Protein AF-A0A939G2N2-F1 (afdb_monomer_lite)

InterPro domains:
  IPR006342 Methyltransferase FkbM [PF05050] (8-66)

Radius of gyration: 15.76 Å; chains: 1; bounding box: 37×44×31 Å

Secondary structure (DSSP, 8-state):
-----GGGT--S--SEEEE-STT-HHHHHHT-----SEEEEE-EETTEE-TTHHHHHHHHHHTTEEEEEE-SSEEEEEETTT----HHHHHHHHHHHHHHHHHHHHHHHHHTT-

Foldseek 3Di:
DDDDQLLVVAPQDEQEEEDDDPQCSLSNLVNHPHDHQKYKYQQQAQQDGRPCNVSVVVSCVVSQWDFQADDRGITMIGRPVPDDRDPVSVVRRVVVVVVVVVSNVVVVVVVVVD

Structure (mmCIF, N/CA/C/O backbone):
data_AF-A0A939G2N2-F1
#
_entry.id   AF-A0A939G2N2-F1
#
loop_
_atom_site.group_PDB
_atom_site.id
_atom_site.type_symbol
_atom_site.label_atom_id
_atom_site.label_alt_id
_atom_site.label_comp_id
_atom_site.label_asym_id
_atom_site.label_entity_id
_atom_site.label_seq_id
_atom_site.pdbx_PDB_ins_code
_atom_site.Cartn_x
_atom_site.Cartn_y
_atom_site.Cartn_z
_atom_site.occupancy
_atom_site.B_iso_or_equiv
_atom_site.auth_seq_id
_atom_site.auth_comp_id
_atom_site.auth_asym_id
_atom_site.auth_atom_id
_atom_site.pdbx_PDB_model_num
ATOM 1 N N . MET A 1 1 ? 24.219 -7.788 -10.567 1.00 70.94 1 MET A N 1
ATOM 2 C CA . MET A 1 1 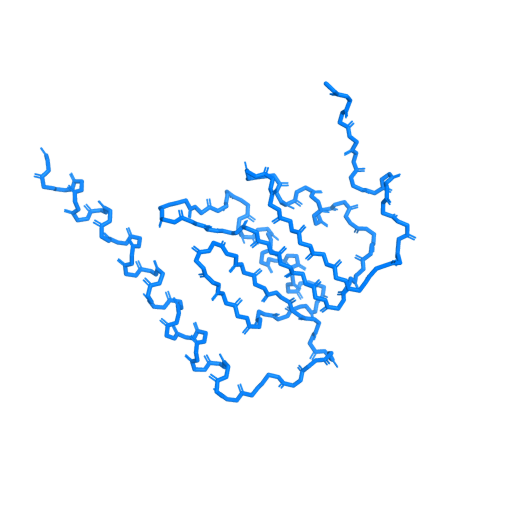? 23.149 -8.810 -10.535 1.00 70.94 1 MET A CA 1
ATOM 3 C C . MET A 1 1 ? 22.121 -8.466 -11.601 1.00 70.94 1 MET A C 1
ATOM 5 O O . MET A 1 1 ? 21.940 -7.276 -11.837 1.00 70.94 1 MET A O 1
ATOM 9 N N . PRO A 1 2 ? 21.497 -9.446 -12.273 1.00 87.19 2 PRO A N 1
ATOM 10 C CA . PRO A 1 2 ? 20.411 -9.163 -13.206 1.00 87.19 2 PRO A CA 1
ATOM 11 C C . PRO A 1 2 ? 19.179 -8.651 -12.446 1.00 87.19 2 PRO A C 1
ATOM 13 O O . PRO A 1 2 ? 18.797 -9.227 -11.429 1.00 87.19 2 PRO A O 1
ATOM 16 N N . CYS A 1 3 ? 18.563 -7.580 -12.944 1.00 88.50 3 CYS A N 1
ATOM 17 C CA . CYS A 1 3 ? 17.283 -7.078 -12.449 1.00 88.50 3 CYS A CA 1
ATOM 18 C C . CYS A 1 3 ? 16.152 -7.677 -13.287 1.00 88.50 3 CYS A C 1
ATOM 20 O O . CYS A 1 3 ? 16.282 -7.779 -14.507 1.00 88.50 3 CYS A O 1
ATOM 22 N N . LYS A 1 4 ? 15.042 -8.035 -12.642 1.00 93.00 4 LYS A N 1
ATOM 23 C CA . LYS A 1 4 ? 13.834 -8.528 -13.309 1.00 93.00 4 LYS A CA 1
ATOM 24 C C . LYS A 1 4 ? 12.650 -7.642 -12.974 1.00 93.00 4 LYS A C 1
ATOM 26 O O . LYS A 1 4 ? 12.583 -7.070 -11.884 1.00 93.00 4 LYS A O 1
ATOM 31 N N . ARG A 1 5 ? 11.704 -7.534 -13.901 1.00 95.19 5 ARG A N 1
ATOM 32 C CA . ARG A 1 5 ? 10.405 -6.931 -13.619 1.00 95.19 5 ARG A CA 1
ATOM 33 C C . ARG A 1 5 ? 9.645 -7.835 -12.653 1.00 95.19 5 ARG A C 1
ATOM 35 O O . ARG A 1 5 ? 9.677 -9.052 -12.795 1.00 95.19 5 ARG A O 1
ATOM 42 N N . PHE A 1 6 ? 8.913 -7.247 -11.709 1.00 96.38 6 PHE A N 1
ATOM 43 C CA . PHE A 1 6 ? 8.159 -8.027 -10.724 1.00 96.38 6 PHE A CA 1
ATOM 44 C C . PHE A 1 6 ? 7.157 -9.002 -11.375 1.00 96.38 6 PHE A C 1
ATOM 46 O O . PHE A 1 6 ? 7.056 -10.142 -10.945 1.00 96.38 6 PHE A O 1
ATOM 53 N N . SER A 1 7 ? 6.530 -8.624 -12.496 1.00 96.75 7 SER A N 1
ATOM 54 C CA . SER A 1 7 ? 5.652 -9.513 -13.278 1.00 96.75 7 SER A CA 1
ATOM 55 C C . SER A 1 7 ? 6.320 -10.791 -13.807 1.00 96.75 7 SER A C 1
ATOM 57 O O . SER A 1 7 ? 5.620 -11.684 -14.258 1.00 96.75 7 SER A O 1
ATOM 59 N N . GLU A 1 8 ? 7.653 -10.867 -13.855 1.00 96.75 8 GLU A N 1
ATOM 60 C CA . GLU A 1 8 ? 8.369 -12.078 -14.291 1.00 96.75 8 GLU A CA 1
ATOM 61 C C . GLU A 1 8 ? 8.452 -13.142 -13.189 1.00 96.75 8 GLU A C 1
ATOM 63 O O . GLU A 1 8 ? 8.795 -14.288 -13.472 1.00 96.75 8 GLU A O 1
ATOM 68 N N . ILE A 1 9 ? 8.194 -12.756 -11.937 1.00 94.19 9 ILE A N 1
ATOM 69 C CA . ILE A 1 9 ? 8.240 -13.638 -10.763 1.00 94.19 9 ILE A CA 1
ATOM 70 C C . ILE A 1 9 ? 6.897 -13.714 -10.028 1.00 94.19 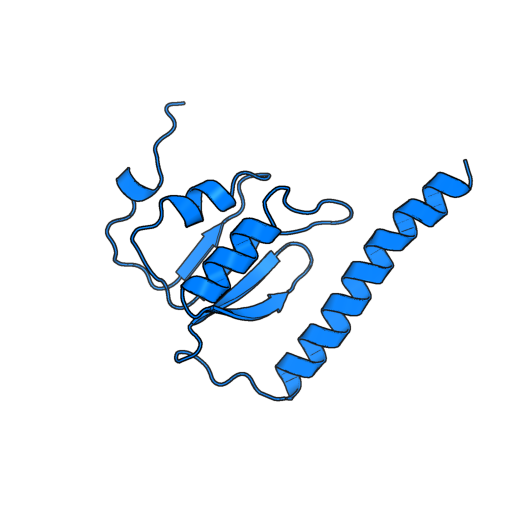9 ILE A C 1
ATOM 72 O O . ILE A 1 9 ? 6.681 -14.633 -9.247 1.00 94.19 9 ILE A O 1
ATOM 76 N N . ASP A 1 10 ? 6.004 -12.758 -10.270 1.00 96.38 10 ASP A N 1
ATOM 77 C CA . ASP A 1 10 ? 4.658 -12.719 -9.715 1.00 96.38 10 ASP A CA 1
ATOM 78 C C . ASP A 1 10 ? 3.738 -13.695 -10.461 1.00 96.38 10 ASP A C 1
ATOM 80 O O . ASP A 1 10 ? 3.315 -13.434 -11.588 1.00 96.38 10 ASP A O 1
ATOM 84 N N . THR A 1 11 ? 3.426 -14.819 -9.817 1.00 94.50 11 THR A N 1
ATOM 85 C CA . THR A 1 11 ? 2.553 -15.868 -10.360 1.00 94.50 11 THR A CA 1
ATOM 86 C C . THR A 1 11 ? 1.060 -15.586 -10.184 1.00 94.50 11 THR A C 1
ATOM 88 O O . THR A 1 11 ? 0.249 -16.360 -10.681 1.00 94.50 11 THR A O 1
ATOM 91 N N . GLY A 1 12 ? 0.671 -14.496 -9.512 1.00 92.44 12 GLY A N 1
ATOM 92 C CA . GLY A 1 12 ? -0.737 -14.184 -9.236 1.00 92.44 12 GLY A CA 1
ATOM 93 C C . GLY A 1 12 ? -1.273 -14.714 -7.896 1.00 92.44 12 GLY A C 1
ATOM 94 O O . GLY A 1 12 ? -2.426 -14.441 -7.565 1.00 92.44 12 GLY A O 1
ATOM 95 N N . GLU A 1 13 ? -0.469 -15.458 -7.129 1.00 90.12 13 GLU A N 1
ATOM 96 C CA . GLU A 1 13 ? -0.938 -16.286 -6.008 1.00 90.12 13 GLU A CA 1
ATOM 97 C C . GLU A 1 13 ? -0.209 -15.969 -4.692 1.00 90.12 13 GLU A C 1
ATOM 99 O O . GLU A 1 13 ? 0.589 -16.759 -4.189 1.00 90.12 13 GLU A O 1
ATOM 104 N N . PHE A 1 14 ? -0.469 -14.798 -4.110 1.00 95.69 14 PHE A N 1
ATOM 105 C CA . PHE A 1 14 ? -0.066 -14.508 -2.730 1.00 95.69 14 PHE A CA 1
ATOM 106 C C . PHE A 1 14 ? -1.030 -13.544 -2.031 1.00 95.69 14 PHE A C 1
ATOM 108 O O . PHE A 1 14 ? -1.627 -12.664 -2.651 1.00 95.69 14 PHE A O 1
ATOM 115 N N . ASP A 1 15 ? -1.139 -13.688 -0.709 1.00 95.38 15 ASP A N 1
ATOM 116 C CA . ASP A 1 15 ? -2.077 -12.925 0.126 1.00 95.38 15 ASP A CA 1
ATOM 117 C C . ASP A 1 15 ? -1.450 -11.716 0.828 1.00 95.38 15 ASP A C 1
ATOM 119 O O . ASP A 1 15 ? -2.168 -10.816 1.276 1.00 95.38 15 ASP A O 1
ATOM 123 N N . LEU A 1 16 ? -0.119 -11.680 0.913 1.00 96.94 16 LEU A N 1
ATOM 124 C CA . LEU A 1 16 ? 0.648 -10.650 1.603 1.00 96.94 16 LEU A CA 1
ATOM 125 C C . LEU A 1 16 ? 1.857 -10.237 0.764 1.00 96.94 16 LEU A C 1
ATOM 127 O O . LEU A 1 16 ? 2.600 -11.086 0.277 1.00 96.94 16 LEU A O 1
ATOM 131 N N . LEU A 1 17 ? 2.083 -8.930 0.664 1.00 97.81 17 LEU A N 1
ATOM 132 C CA . LEU A 1 17 ? 3.289 -8.355 0.076 1.00 97.81 17 LEU A CA 1
ATOM 133 C C . LEU A 1 17 ? 3.898 -7.319 1.016 1.00 97.81 17 LEU A C 1
ATOM 135 O O . LEU A 1 17 ? 3.187 -6.461 1.530 1.00 97.81 17 LEU A O 1
ATOM 139 N N . SER A 1 18 ? 5.214 -7.363 1.199 1.00 98.00 18 SER A N 1
ATOM 140 C CA . SER A 1 18 ? 5.980 -6.316 1.877 1.00 98.00 18 SER A CA 1
ATOM 141 C C . SER A 1 18 ? 7.063 -5.813 0.933 1.00 98.00 18 SER A C 1
ATOM 143 O O . SER A 1 18 ? 7.807 -6.622 0.381 1.00 98.00 18 SER A O 1
ATOM 145 N N . ILE A 1 19 ? 7.128 -4.498 0.723 1.00 97.75 19 ILE A N 1
ATOM 146 C CA . ILE A 1 19 ? 8.030 -3.867 -0.244 1.00 97.75 19 ILE A CA 1
ATOM 147 C C . ILE A 1 19 ? 8.885 -2.818 0.466 1.00 97.75 19 ILE A C 1
ATOM 149 O O . ILE A 1 19 ? 8.356 -1.811 0.936 1.00 97.75 19 ILE A O 1
ATOM 153 N N . ASP A 1 20 ? 10.192 -3.057 0.487 1.00 95.94 20 ASP A N 1
ATOM 154 C CA . ASP A 1 20 ? 11.225 -2.152 0.995 1.00 95.94 20 ASP A CA 1
ATOM 155 C C . ASP A 1 20 ? 12.460 -2.314 0.097 1.00 95.94 20 ASP A C 1
ATOM 157 O O . ASP A 1 20 ? 13.162 -3.327 0.157 1.00 95.94 20 ASP A O 1
ATOM 161 N N . ILE A 1 21 ? 12.618 -1.395 -0.859 1.00 93.56 21 ILE A N 1
ATOM 162 C CA . ILE A 1 21 ? 13.665 -1.430 -1.890 1.00 93.56 21 ILE A CA 1
ATOM 163 C C . ILE A 1 21 ? 14.211 -0.025 -2.182 1.00 93.56 21 ILE A C 1
ATOM 165 O O . ILE A 1 21 ? 14.549 0.296 -3.327 1.00 93.56 21 ILE A O 1
ATOM 169 N N . GLU A 1 22 ? 14.307 0.802 -1.140 1.00 91.00 22 GLU A N 1
ATOM 170 C CA . GLU A 1 22 ? 15.006 2.091 -1.139 1.00 91.00 22 GLU A CA 1
ATOM 171 C C . GLU A 1 22 ? 14.516 3.053 -2.244 1.00 91.00 22 GLU A C 1
ATOM 173 O O . GLU A 1 22 ? 15.296 3.646 -2.998 1.00 91.00 22 GLU A O 1
ATOM 178 N N . GLY A 1 23 ? 13.192 3.207 -2.373 1.00 90.69 23 GLY A N 1
ATOM 179 C CA . GLY A 1 23 ? 12.559 4.210 -3.246 1.00 90.69 23 GLY A CA 1
ATOM 180 C C . GLY A 1 23 ? 12.094 3.713 -4.609 1.00 90.69 23 GLY A C 1
ATOM 181 O O . GLY A 1 23 ? 11.609 4.507 -5.422 1.00 90.69 23 GLY A O 1
ATOM 182 N N . SER A 1 24 ? 12.202 2.409 -4.863 1.00 95.44 24 SER A N 1
ATOM 183 C CA . SER A 1 24 ? 11.728 1.769 -6.097 1.00 95.44 24 SER A CA 1
ATOM 184 C C . SER A 1 24 ? 10.410 0.998 -5.938 1.00 95.44 24 SER A C 1
ATOM 186 O O . SER A 1 24 ? 9.965 0.345 -6.882 1.00 95.44 24 SER A O 1
ATOM 188 N N . GLU A 1 25 ? 9.749 1.092 -4.783 1.00 97.88 25 GLU A N 1
ATOM 189 C CA . GLU A 1 25 ? 8.550 0.328 -4.399 1.00 97.88 25 GLU A CA 1
ATOM 190 C C . GLU A 1 25 ? 7.423 0.473 -5.427 1.00 97.88 25 GLU A C 1
ATOM 192 O O . GLU A 1 25 ? 6.699 -0.477 -5.732 1.00 97.88 25 GLU A O 1
ATOM 197 N N . TRP A 1 26 ? 7.301 1.663 -6.020 1.00 98.19 26 TRP A N 1
ATOM 198 C CA . TRP A 1 26 ? 6.328 1.935 -7.070 1.00 98.19 26 TRP A CA 1
ATOM 199 C C . TRP A 1 26 ? 6.445 0.981 -8.260 1.00 98.19 26 TRP A C 1
ATOM 201 O O . TRP A 1 26 ? 5.429 0.563 -8.811 1.00 98.19 26 TRP A O 1
ATOM 211 N N . TYR A 1 27 ? 7.658 0.591 -8.653 1.00 97.88 27 TYR A N 1
ATOM 212 C CA . TYR A 1 27 ? 7.851 -0.297 -9.797 1.00 97.88 27 TYR A CA 1
ATOM 213 C C . TYR A 1 27 ? 7.380 -1.722 -9.518 1.00 97.88 27 TYR A C 1
ATOM 215 O O . TYR A 1 27 ? 6.930 -2.393 -10.445 1.00 97.88 27 TYR A O 1
ATOM 223 N N . VAL A 1 28 ? 7.406 -2.162 -8.258 1.00 97.88 28 VAL A N 1
ATOM 224 C CA . VAL A 1 28 ? 6.790 -3.432 -7.860 1.00 97.88 28 VAL A CA 1
ATOM 225 C C . VAL A 1 28 ? 5.284 -3.346 -8.085 1.00 97.88 28 VAL A C 1
ATOM 227 O O . VAL A 1 28 ? 4.750 -4.125 -8.867 1.00 97.88 28 VAL A O 1
ATOM 230 N N . LEU A 1 29 ? 4.614 -2.330 -7.528 1.00 98.19 29 LEU A N 1
ATOM 231 C CA . LEU A 1 29 ? 3.162 -2.142 -7.684 1.00 98.19 29 LEU A CA 1
ATOM 232 C C . LEU A 1 29 ? 2.736 -1.948 -9.147 1.00 98.19 29 LEU A C 1
ATOM 234 O O . LEU A 1 29 ? 1.7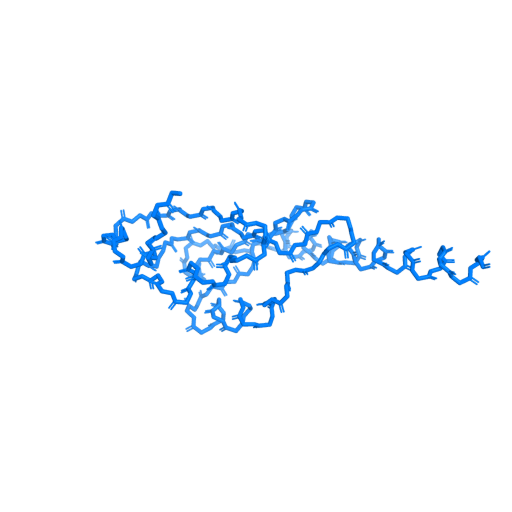53 -2.533 -9.603 1.00 98.19 29 LEU A O 1
ATOM 238 N N . LYS A 1 30 ? 3.486 -1.142 -9.906 1.00 98.12 30 LYS A N 1
ATOM 239 C CA . LYS A 1 30 ? 3.217 -0.836 -11.317 1.00 98.12 30 LYS A CA 1
ATOM 240 C C . LYS A 1 30 ? 3.171 -2.095 -12.183 1.00 98.12 30 LYS A C 1
ATOM 242 O O . LYS A 1 30 ? 2.380 -2.144 -13.123 1.00 98.12 30 LYS A O 1
ATOM 247 N N . TYR A 1 31 ? 4.020 -3.076 -11.885 1.00 97.75 31 TYR A N 1
ATOM 248 C CA . TYR A 1 31 ? 4.132 -4.318 -12.648 1.00 97.75 31 TYR A CA 1
ATOM 249 C C . TYR A 1 31 ? 3.577 -5.539 -11.907 1.00 97.75 31 TYR A C 1
ATOM 251 O O . TYR A 1 31 ? 3.793 -6.659 -12.356 1.00 97.75 31 TYR A O 1
ATOM 259 N N . MET A 1 32 ? 2.866 -5.346 -10.797 1.00 97.31 32 MET A N 1
ATOM 260 C CA . MET A 1 32 ? 2.261 -6.441 -10.048 1.00 97.31 32 MET A CA 1
ATOM 261 C C . MET A 1 32 ? 1.010 -6.964 -10.762 1.00 97.31 32 MET A C 1
ATOM 263 O O . MET A 1 32 ? 0.093 -6.204 -11.100 1.00 97.31 32 MET A O 1
ATOM 267 N N . VAL A 1 33 ? 0.968 -8.277 -10.958 1.00 96.00 33 VAL A N 1
ATOM 268 C CA . VAL A 1 33 ? -0.183 -9.027 -11.468 1.00 96.00 33 VAL A CA 1
ATOM 269 C C . VAL A 1 33 ? -1.122 -9.351 -10.311 1.00 96.00 33 VAL A C 1
ATOM 271 O O . VAL A 1 33 ? -2.315 -9.056 -10.391 1.00 96.00 33 VAL A O 1
ATOM 274 N N . SER A 1 34 ? -0.574 -9.860 -9.207 1.00 96.69 34 SER A N 1
ATOM 275 C CA . SER A 1 34 ? -1.312 -10.205 -7.993 1.00 96.69 34 SER A CA 1
ATOM 276 C C . SER A 1 34 ? -2.063 -9.024 -7.384 1.00 96.69 34 SER A C 1
ATOM 278 O O . SER A 1 34 ? -1.709 -7.852 -7.541 1.00 96.69 34 SER A O 1
ATOM 280 N N . ARG A 1 35 ? -3.115 -9.338 -6.631 1.00 96.38 35 ARG A N 1
ATOM 281 C CA . ARG A 1 35 ? -3.832 -8.395 -5.764 1.00 96.38 35 ARG A CA 1
ATOM 282 C C . ARG A 1 35 ? -3.945 -9.026 -4.376 1.00 96.38 35 ARG A C 1
ATOM 284 O O . ARG A 1 35 ? -5.022 -9.527 -4.054 1.00 96.38 35 ARG A O 1
ATOM 291 N N . PRO A 1 36 ? -2.860 -9.042 -3.580 1.00 97.38 36 PRO A N 1
ATOM 292 C CA . PRO A 1 36 ? -2.869 -9.621 -2.233 1.00 97.38 36 PRO A CA 1
ATOM 293 C C . PRO A 1 36 ? -3.872 -8.914 -1.324 1.00 97.38 36 PRO A C 1
ATOM 295 O O . PRO A 1 36 ? -4.262 -7.776 -1.583 1.00 97.38 36 PRO A O 1
ATOM 298 N N . ASN A 1 37 ? -4.277 -9.548 -0.233 1.00 97.50 37 ASN A N 1
ATOM 299 C CA . ASN A 1 37 ? -5.199 -8.935 0.721 1.00 97.50 37 ASN A CA 1
ATOM 300 C C . ASN A 1 37 ? -4.531 -7.822 1.534 1.00 97.50 37 ASN A C 1
ATOM 302 O O . ASN A 1 37 ? -5.195 -6.842 1.872 1.00 97.50 37 ASN A O 1
ATOM 306 N N . VAL A 1 38 ? -3.222 -7.934 1.785 1.00 98.12 38 VAL A N 1
ATOM 307 C CA . VAL A 1 38 ? -2.437 -6.963 2.556 1.00 98.12 38 VAL A CA 1
ATOM 308 C C . VAL A 1 38 ? -1.164 -6.569 1.801 1.00 98.12 38 VAL A C 1
ATOM 310 O O . VAL A 1 38 ? -0.467 -7.421 1.250 1.00 98.12 38 VAL A O 1
ATOM 313 N N . ILE A 1 39 ? -0.846 -5.272 1.790 1.00 98.56 39 ILE A N 1
ATOM 314 C CA . ILE A 1 39 ? 0.386 -4.731 1.204 1.00 98.56 39 ILE A CA 1
ATOM 315 C C . ILE A 1 39 ? 1.045 -3.761 2.189 1.00 98.56 39 ILE A C 1
ATOM 317 O O . ILE A 1 39 ? 0.470 -2.719 2.498 1.00 98.56 39 ILE A O 1
ATOM 321 N N . SER A 1 40 ? 2.265 -4.058 2.635 1.00 98.56 40 SER A N 1
ATOM 322 C CA . SER A 1 40 ? 3.146 -3.094 3.304 1.00 98.56 40 SER A CA 1
ATOM 323 C C . SER A 1 40 ? 4.071 -2.438 2.285 1.00 98.56 40 SER A C 1
ATOM 325 O O . SER A 1 40 ? 4.683 -3.127 1.468 1.00 98.56 40 SER A O 1
ATOM 327 N N . VAL A 1 41 ? 4.168 -1.110 2.320 1.00 98.50 41 VAL A N 1
ATOM 328 C CA . VAL A 1 41 ? 5.057 -0.341 1.441 1.00 98.50 41 VAL A CA 1
ATOM 329 C C . VAL A 1 41 ? 5.871 0.642 2.268 1.00 98.50 41 VAL A C 1
ATOM 331 O O . VAL A 1 41 ? 5.282 1.504 2.941 1.00 98.50 41 VAL A O 1
ATOM 334 N N . GLU A 1 42 ? 7.198 0.588 2.145 1.00 97.81 42 GLU A N 1
ATOM 335 C CA . GLU A 1 42 ? 8.070 1.632 2.676 1.00 97.81 42 GLU A CA 1
ATOM 336 C C . GLU A 1 42 ? 7.771 2.950 1.937 1.00 97.81 42 GLU A C 1
ATOM 338 O O . GLU A 1 42 ? 8.021 3.152 0.746 1.00 97.81 42 GLU A O 1
ATOM 343 N N . THR A 1 43 ? 7.111 3.868 2.637 1.00 97.19 43 THR A N 1
ATOM 344 C CA . THR A 1 43 ? 6.581 5.110 2.041 1.00 97.19 43 THR A CA 1
ATOM 345 C C . THR A 1 43 ? 7.220 6.351 2.633 1.00 97.19 43 THR A C 1
ATOM 347 O O . THR A 1 43 ? 7.061 7.461 2.110 1.00 97.19 43 THR A O 1
ATOM 350 N N . HIS A 1 44 ? 7.876 6.195 3.773 1.00 95.06 44 HIS A N 1
ATOM 351 C CA . HIS A 1 44 ? 8.470 7.270 4.531 1.00 95.06 44 HIS A CA 1
ATOM 352 C C . HIS A 1 44 ? 9.554 6.724 5.456 1.00 95.06 44 HIS A C 1
ATOM 354 O O . HIS A 1 44 ? 9.728 5.532 5.601 1.00 95.06 44 HIS A O 1
ATOM 360 N N . GLY A 1 45 ? 10.285 7.612 6.118 1.00 89.81 45 GLY A N 1
ATOM 361 C CA . GLY A 1 45 ? 11.239 7.200 7.143 1.00 89.81 45 GLY A CA 1
ATOM 362 C C . GLY A 1 45 ? 12.055 8.388 7.607 1.00 89.81 45 GLY A C 1
ATOM 363 O O . GLY A 1 45 ? 12.692 9.054 6.807 1.00 89.81 45 GLY A O 1
ATOM 364 N N . LYS A 1 46 ? 12.038 8.723 8.902 1.00 86.00 46 LYS A N 1
ATOM 365 C CA . LYS A 1 46 ? 12.635 9.979 9.418 1.00 86.00 46 LYS A CA 1
ATOM 366 C C . LYS A 1 46 ? 12.181 11.216 8.605 1.00 86.00 46 LYS A C 1
ATOM 368 O O . LYS A 1 46 ? 11.132 11.775 8.908 1.00 86.00 46 LYS A O 1
ATOM 373 N N . PHE A 1 47 ? 12.980 11.642 7.623 1.00 85.69 47 PHE A N 1
ATOM 374 C CA . PHE A 1 47 ? 12.736 12.773 6.717 1.00 85.69 47 PHE A CA 1
ATOM 375 C C . PHE A 1 47 ? 12.483 12.360 5.262 1.00 85.69 47 PHE A C 1
ATOM 377 O O . PHE A 1 47 ? 12.134 13.208 4.445 1.00 85.69 47 PHE A O 1
ATOM 384 N N . TYR A 1 48 ? 12.694 11.087 4.948 1.00 89.00 48 TYR A N 1
ATOM 385 C CA . TYR A 1 48 ? 12.424 10.485 3.658 1.00 89.00 48 TYR A CA 1
ATOM 386 C C . TYR A 1 48 ? 10.916 10.349 3.436 1.00 89.00 48 TYR A C 1
ATOM 388 O O . TYR A 1 48 ? 10.128 10.099 4.362 1.00 89.00 48 TYR A O 1
ATOM 396 N N . VAL A 1 49 ? 10.536 10.549 2.181 1.00 93.50 49 VAL A N 1
ATOM 397 C CA . VAL A 1 49 ? 9.224 10.265 1.618 1.00 93.50 49 VAL A CA 1
ATOM 398 C C . VAL A 1 49 ? 9.495 9.612 0.283 1.00 93.50 49 VAL A C 1
ATOM 400 O O . VAL A 1 49 ? 10.305 10.134 -0.483 1.00 93.50 49 VAL A O 1
ATOM 403 N N . ASN A 1 50 ? 8.803 8.516 0.012 1.00 96.50 50 ASN A N 1
ATOM 404 C CA . ASN A 1 50 ? 8.913 7.852 -1.269 1.00 96.50 50 ASN A CA 1
ATOM 405 C C . ASN A 1 50 ? 8.640 8.846 -2.413 1.00 96.50 50 ASN A C 1
ATOM 407 O O . ASN A 1 50 ? 7.612 9.536 -2.369 1.00 96.50 50 ASN A O 1
ATOM 411 N N . PRO A 1 51 ? 9.532 8.960 -3.414 1.00 96.38 51 PRO A N 1
ATOM 412 C CA . PRO A 1 51 ? 9.368 9.919 -4.506 1.00 96.38 51 PRO A CA 1
ATOM 413 C C . PRO A 1 51 ? 8.092 9.671 -5.319 1.00 96.38 51 PRO A C 1
ATOM 415 O O . PRO A 1 51 ? 7.532 10.618 -5.864 1.00 96.38 51 PRO A O 1
ATOM 418 N N . PHE A 1 52 ? 7.590 8.434 -5.326 1.00 97.81 52 PHE A N 1
ATOM 419 C CA . PHE A 1 52 ? 6.383 8.015 -6.036 1.00 97.81 52 PHE A CA 1
ATOM 420 C C . PHE A 1 52 ? 5.165 7.870 -5.111 1.00 97.81 52 PHE A C 1
ATOM 422 O O . PHE A 1 52 ? 4.244 7.093 -5.371 1.00 97.81 52 PHE A O 1
ATOM 429 N N . ILE A 1 53 ? 5.146 8.575 -3.973 1.00 97.12 53 ILE A N 1
ATOM 430 C CA . ILE A 1 53 ? 4.077 8.431 -2.974 1.00 97.12 53 ILE A CA 1
ATOM 431 C C . ILE A 1 53 ? 2.679 8.718 -3.542 1.00 97.12 53 ILE A C 1
ATOM 433 O O . ILE A 1 53 ? 1.694 8.149 -3.066 1.00 97.12 53 ILE A O 1
ATOM 437 N N . ASN A 1 54 ? 2.567 9.591 -4.543 1.00 98.06 54 ASN A N 1
ATOM 438 C CA . ASN A 1 54 ? 1.284 9.931 -5.153 1.00 98.06 54 ASN A CA 1
ATOM 439 C C . ASN A 1 54 ? 0.794 8.803 -6.064 1.00 98.06 54 ASN A C 1
ATOM 441 O O . ASN A 1 54 ? -0.377 8.437 -6.007 1.00 98.06 54 ASN A O 1
ATOM 445 N N . GLU A 1 55 ? 1.695 8.207 -6.833 1.00 98.62 55 GLU A N 1
ATOM 446 C CA . GLU A 1 55 ? 1.452 7.061 -7.698 1.00 98.62 55 GLU A CA 1
ATOM 447 C C . GLU A 1 55 ? 1.079 5.829 -6.877 1.00 98.62 55 GLU A C 1
ATOM 449 O O . GLU A 1 55 ? 0.082 5.174 -7.177 1.00 98.62 55 GLU A O 1
ATOM 454 N N . ILE A 1 56 ? 1.807 5.574 -5.784 1.00 98.56 56 ILE A N 1
ATOM 455 C CA . ILE A 1 56 ? 1.497 4.505 -4.830 1.00 98.56 56 ILE A CA 1
ATOM 456 C C . ILE A 1 56 ? 0.074 4.687 -4.289 1.00 98.56 56 ILE A C 1
ATOM 458 O O . ILE A 1 56 ? -0.739 3.769 -4.371 1.00 98.56 56 ILE A O 1
ATOM 462 N N . LYS A 1 57 ? -0.272 5.882 -3.791 1.00 98.25 57 LYS A N 1
ATOM 463 C CA . LYS A 1 57 ? -1.622 6.168 -3.274 1.00 98.25 57 LYS A CA 1
ATOM 464 C C . LYS A 1 57 ? -2.703 6.009 -4.341 1.00 98.25 57 LYS A C 1
ATOM 466 O O . LYS A 1 57 ? -3.746 5.419 -4.066 1.00 98.25 57 LYS A O 1
ATOM 471 N N . ALA A 1 58 ? -2.464 6.530 -5.544 1.00 98.56 58 ALA A N 1
ATOM 472 C CA . ALA A 1 58 ? -3.405 6.437 -6.653 1.00 98.56 58 ALA A CA 1
ATOM 473 C C . ALA A 1 58 ? -3.633 4.980 -7.073 1.00 98.56 58 ALA A C 1
ATOM 475 O O . ALA A 1 58 ? -4.768 4.579 -7.323 1.00 98.56 58 ALA A O 1
ATOM 476 N N . TRP A 1 59 ? -2.575 4.170 -7.102 1.00 98.50 59 TRP A N 1
ATOM 477 C CA . TRP A 1 59 ? -2.662 2.748 -7.411 1.00 98.50 59 TRP A CA 1
ATOM 478 C C . TRP A 1 59 ? -3.420 1.979 -6.332 1.00 98.50 59 TRP A C 1
ATOM 480 O O . TRP A 1 59 ? -4.297 1.189 -6.672 1.00 98.50 59 TRP A O 1
ATOM 490 N N . MET A 1 60 ? -3.155 2.247 -5.051 1.00 98.38 60 MET A N 1
ATOM 491 C CA . MET A 1 60 ? -3.888 1.624 -3.943 1.00 98.38 60 MET A CA 1
ATOM 492 C C . MET A 1 60 ? -5.386 1.920 -4.049 1.00 98.38 60 MET A C 1
ATOM 494 O O . MET A 1 60 ? -6.199 0.998 -4.067 1.00 98.38 60 MET A O 1
ATOM 498 N N . LEU A 1 61 ? -5.747 3.193 -4.241 1.00 97.94 61 LEU A N 1
ATOM 499 C CA . LEU A 1 61 ? -7.138 3.610 -4.410 1.00 97.94 61 LEU A CA 1
ATOM 500 C C . LEU A 1 61 ? -7.794 2.944 -5.630 1.00 97.94 61 LEU A C 1
ATOM 502 O O . LEU A 1 61 ? -8.895 2.408 -5.522 1.00 97.94 61 LEU A O 1
ATOM 506 N N . LYS A 1 62 ? -7.109 2.940 -6.782 1.00 98.19 62 LYS A N 1
ATOM 507 C CA . LYS A 1 62 ? -7.604 2.326 -8.025 1.00 98.19 62 LYS A CA 1
ATOM 508 C C . LYS A 1 62 ? -7.875 0.827 -7.871 1.00 98.19 62 LYS A C 1
ATOM 510 O O . LYS A 1 62 ? -8.766 0.308 -8.533 1.00 98.19 62 LYS A O 1
ATOM 515 N N . ASN A 1 63 ? -7.116 0.139 -7.020 1.00 97.56 63 ASN A N 1
ATOM 516 C CA . ASN A 1 63 ? -7.243 -1.299 -6.788 1.00 97.56 63 ASN A CA 1
ATOM 517 C C . ASN A 1 63 ? -8.024 -1.635 -5.500 1.00 97.56 63 ASN A C 1
ATOM 519 O O . ASN A 1 63 ? -7.881 -2.734 -4.976 1.00 97.56 63 ASN A O 1
ATOM 523 N N . ASN A 1 64 ? -8.858 -0.710 -5.007 1.00 97.25 64 ASN A N 1
ATOM 524 C CA . ASN A 1 64 ? -9.745 -0.899 -3.850 1.00 97.25 64 ASN A CA 1
ATOM 525 C C . ASN A 1 64 ? -9.021 -1.236 -2.530 1.00 97.25 64 ASN A C 1
ATOM 527 O O . ASN A 1 64 ? -9.554 -1.937 -1.665 1.00 97.25 64 ASN A O 1
ATOM 531 N N . TYR A 1 65 ? -7.810 -0.707 -2.357 1.00 97.81 65 TYR A N 1
ATOM 532 C CA . TYR A 1 65 ? -7.100 -0.755 -1.087 1.00 97.81 65 TYR A CA 1
ATOM 533 C C . TYR A 1 65 ? -7.384 0.489 -0.256 1.00 97.81 65 TYR A C 1
ATOM 535 O O . TYR A 1 65 ? -7.425 1.618 -0.754 1.00 97.81 65 TYR A O 1
ATOM 543 N N . ILE A 1 66 ? -7.506 0.276 1.046 1.00 96.50 66 ILE A N 1
ATOM 544 C CA . ILE A 1 66 ? -7.560 1.326 2.054 1.00 96.50 66 ILE A CA 1
ATOM 545 C C . ILE A 1 66 ? -6.342 1.202 2.955 1.00 96.50 66 ILE A C 1
ATOM 547 O O . ILE A 1 66 ? -5.790 0.120 3.143 1.00 96.50 66 ILE A O 1
ATOM 551 N N . ILE A 1 67 ? -5.893 2.325 3.500 1.00 97.06 67 ILE A N 1
ATOM 552 C CA . ILE A 1 67 ? -4.799 2.297 4.460 1.00 97.06 67 ILE A CA 1
ATOM 553 C C . ILE A 1 67 ? -5.323 1.798 5.809 1.00 97.06 67 ILE A C 1
ATOM 555 O O . ILE A 1 67 ? -6.285 2.347 6.346 1.00 97.06 67 ILE A O 1
ATOM 559 N N . TRP A 1 68 ? -4.693 0.753 6.336 1.00 96.69 68 TRP A N 1
ATOM 560 C CA . TRP A 1 68 ? -5.045 0.173 7.625 1.00 96.69 68 TRP A CA 1
ATOM 561 C C . TRP A 1 68 ? -4.311 0.891 8.754 1.00 96.69 68 TRP A C 1
ATOM 563 O O . TRP A 1 68 ? -4.933 1.448 9.656 1.00 96.69 68 TRP A O 1
ATOM 573 N N . TYR A 1 69 ? -2.985 0.970 8.657 1.00 96.44 69 TYR A N 1
ATOM 574 C CA . TYR A 1 69 ? -2.159 1.714 9.599 1.00 96.44 69 TYR A CA 1
ATOM 575 C C . TYR A 1 69 ? -0.864 2.205 8.947 1.00 96.44 69 TYR A C 1
ATOM 577 O O . TYR A 1 69 ? -0.542 1.895 7.799 1.00 96.44 69 TYR A O 1
ATOM 585 N N . LYS A 1 70 ? -0.116 3.010 9.702 1.00 96.81 70 LYS A N 1
ATOM 586 C CA . LYS A 1 70 ? 1.261 3.388 9.378 1.00 96.81 70 LYS A CA 1
ATOM 587 C C . LYS A 1 70 ? 2.154 3.142 10.572 1.00 96.81 70 LYS A C 1
ATOM 589 O O . LYS A 1 70 ? 1.741 3.404 11.704 1.00 96.81 70 LYS A O 1
ATOM 594 N N . ASP A 1 71 ? 3.390 2.742 10.330 1.00 93.25 71 ASP A N 1
ATOM 595 C CA . ASP A 1 71 ? 4.387 2.614 11.384 1.00 93.25 71 ASP A CA 1
ATOM 596 C C . ASP A 1 71 ? 5.460 3.719 11.291 1.00 93.25 71 ASP A C 1
ATOM 598 O O . ASP A 1 71 ? 5.130 4.899 11.153 1.00 93.25 71 ASP A O 1
ATOM 602 N N . ARG A 1 72 ? 6.735 3.426 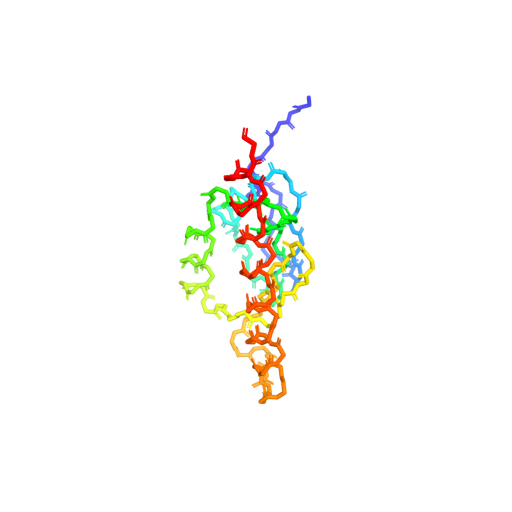11.556 1.00 91.06 72 ARG A N 1
ATOM 603 C CA . ARG A 1 72 ? 7.810 4.424 11.481 1.00 91.06 72 ARG A CA 1
ATOM 604 C C . ARG A 1 72 ? 8.274 4.697 10.047 1.00 91.06 72 ARG A C 1
ATOM 606 O O . ARG A 1 72 ? 8.857 5.775 9.858 1.00 91.06 72 ARG A O 1
ATOM 613 N N . SER A 1 73 ? 8.034 3.778 9.118 1.00 94.56 73 SER A N 1
ATOM 614 C CA . SER A 1 73 ? 8.480 3.851 7.722 1.00 94.56 73 SER A CA 1
ATOM 615 C C . SER A 1 73 ? 7.410 3.422 6.712 1.00 94.56 73 SER A C 1
ATOM 617 O O . SER A 1 73 ? 7.332 3.936 5.589 1.00 94.56 73 SER A O 1
ATOM 619 N N . ASP A 1 74 ? 6.494 2.565 7.138 1.00 97.38 74 ASP A N 1
ATOM 620 C CA . ASP A 1 74 ? 5.631 1.832 6.236 1.00 97.38 74 ASP A CA 1
ATOM 621 C C . ASP A 1 74 ? 4.208 2.366 6.282 1.00 97.38 74 ASP A C 1
ATOM 623 O O . ASP A 1 74 ? 3.680 2.787 7.320 1.00 97.38 74 ASP A O 1
ATOM 627 N N . SER A 1 75 ? 3.568 2.343 5.119 1.00 98.31 75 SER A N 1
ATOM 628 C CA . SER A 1 75 ? 2.117 2.427 5.021 1.00 98.31 75 SER A CA 1
ATOM 629 C C . SER A 1 75 ? 1.597 1.040 4.693 1.00 98.31 75 SER A C 1
ATOM 631 O O . SER A 1 75 ? 1.965 0.476 3.663 1.00 98.31 75 SER A O 1
ATOM 633 N N . VAL A 1 76 ? 0.733 0.521 5.560 1.00 98.31 76 VAL A N 1
ATOM 634 C CA . VAL A 1 76 ? 0.129 -0.798 5.399 1.00 98.31 76 VAL A CA 1
ATOM 635 C C . VAL A 1 76 ? -1.287 -0.632 4.882 1.00 98.31 76 VAL A C 1
ATOM 637 O O . VAL A 1 76 ? -2.108 0.076 5.469 1.00 98.31 76 VAL A O 1
ATOM 640 N N . TYR A 1 77 ? -1.553 -1.276 3.757 1.00 98.25 77 TYR A N 1
ATOM 641 C CA . TYR A 1 77 ? -2.807 -1.241 3.032 1.00 98.25 77 TYR A CA 1
ATOM 642 C C . TYR A 1 77 ? -3.481 -2.604 3.079 1.00 98.25 77 TYR A C 1
ATOM 644 O O . TYR A 1 77 ? -2.821 -3.641 3.085 1.00 98.25 77 TYR A O 1
ATOM 652 N N . VAL A 1 78 ? -4.805 -2.586 3.066 1.00 98.00 78 VAL A N 1
ATOM 653 C CA . VAL A 1 78 ? -5.649 -3.776 3.062 1.00 98.00 78 VAL A CA 1
ATOM 654 C C . VAL A 1 78 ? -6.741 -3.619 2.012 1.00 98.00 78 VAL A C 1
ATOM 656 O O . VAL A 1 78 ? -7.198 -2.499 1.762 1.00 98.00 78 VAL A O 1
ATOM 659 N N . LYS A 1 79 ? -7.157 -4.715 1.370 1.00 96.50 79 LYS A N 1
ATOM 660 C CA . LYS A 1 79 ? -8.354 -4.689 0.521 1.00 96.50 79 LYS A CA 1
ATOM 661 C C . LYS A 1 79 ? -9.560 -4.266 1.346 1.00 96.50 79 LYS A C 1
ATOM 663 O O . LYS A 1 79 ? -9.764 -4.760 2.453 1.00 96.50 79 LYS A O 1
ATOM 668 N N . LYS A 1 80 ? -10.379 -3.378 0.788 1.00 93.31 80 LYS A N 1
ATOM 669 C CA . LYS A 1 80 ? -11.528 -2.806 1.492 1.00 93.31 80 LYS A CA 1
ATOM 670 C C . LYS A 1 80 ? -12.511 -3.864 2.006 1.00 93.31 80 LYS A C 1
ATOM 672 O O . LYS A 1 80 ? -13.046 -3.681 3.088 1.00 93.31 80 LYS A O 1
ATOM 677 N N . GLU A 1 81 ? -12.740 -4.943 1.257 1.00 92.50 81 GLU A N 1
ATOM 678 C CA . GLU A 1 81 ? -13.628 -6.037 1.681 1.00 92.50 81 GLU A CA 1
ATOM 679 C C . GLU A 1 81 ? -12.986 -7.076 2.618 1.00 92.50 81 GLU A C 1
ATOM 681 O O . GLU A 1 81 ? -13.683 -7.969 3.088 1.00 92.50 81 GLU A O 1
ATOM 686 N N . PHE A 1 82 ? -11.676 -7.006 2.879 1.00 91.94 82 PHE A N 1
ATOM 687 C CA . PHE A 1 82 ? -10.978 -8.045 3.644 1.00 91.94 82 PHE A CA 1
ATOM 688 C C . PHE A 1 82 ? -11.091 -7.851 5.161 1.00 91.94 82 PHE A C 1
ATOM 690 O O . PHE A 1 82 ? -11.169 -8.832 5.897 1.00 91.94 82 PHE A O 1
ATOM 697 N N . ILE A 1 83 ? -11.092 -6.602 5.639 1.00 89.31 83 ILE A N 1
ATOM 698 C CA . ILE A 1 83 ? -11.181 -6.268 7.068 1.00 89.31 83 ILE A CA 1
ATOM 699 C C . ILE A 1 83 ? -12.087 -5.055 7.266 1.00 89.31 83 ILE A C 1
ATOM 701 O O . ILE A 1 83 ? -11.934 -4.028 6.600 1.00 89.31 83 ILE A O 1
ATOM 705 N N . ASP A 1 84 ? -12.958 -5.140 8.269 1.00 88.94 84 ASP A N 1
ATOM 706 C CA . ASP A 1 84 ? -13.714 -3.999 8.770 1.00 88.94 84 ASP A CA 1
ATOM 707 C C . ASP A 1 84 ? -12.837 -3.116 9.664 1.00 88.94 84 ASP A C 1
ATOM 709 O O . ASP A 1 84 ? -12.620 -3.403 10.841 1.00 88.94 84 ASP A O 1
ATOM 713 N N . ILE A 1 85 ? -12.343 -2.003 9.111 1.00 88.88 85 ILE A N 1
ATOM 714 C CA . ILE A 1 85 ? -11.570 -1.026 9.887 1.00 88.88 85 ILE A CA 1
ATOM 715 C C . ILE A 1 85 ? -12.477 -0.324 10.905 1.00 88.88 85 ILE A C 1
ATOM 717 O O . ILE A 1 85 ? -13.348 0.493 10.563 1.00 88.88 85 ILE A O 1
ATOM 721 N N . THR A 1 86 ? -12.191 -0.586 12.173 1.00 91.69 86 THR A N 1
ATOM 722 C CA . THR A 1 86 ? -12.875 -0.039 13.342 1.00 91.69 86 THR A CA 1
ATOM 723 C C . THR A 1 86 ? -12.599 1.456 13.536 1.00 91.69 86 THR A C 1
ATOM 725 O O . THR A 1 86 ? -11.649 2.041 13.008 1.00 91.69 86 THR A O 1
ATOM 728 N N . SER A 1 87 ? -13.422 2.113 14.358 1.00 92.00 87 SER A N 1
ATOM 729 C CA . SER A 1 87 ? -13.202 3.517 14.739 1.00 92.00 87 SER A CA 1
ATOM 730 C C . SER A 1 87 ? -11.877 3.730 15.479 1.00 92.00 87 SER A C 1
ATOM 732 O O . SER A 1 87 ? -11.254 4.778 15.318 1.00 92.00 87 SER A O 1
ATOM 734 N N . TYR A 1 88 ? -11.425 2.737 16.253 1.00 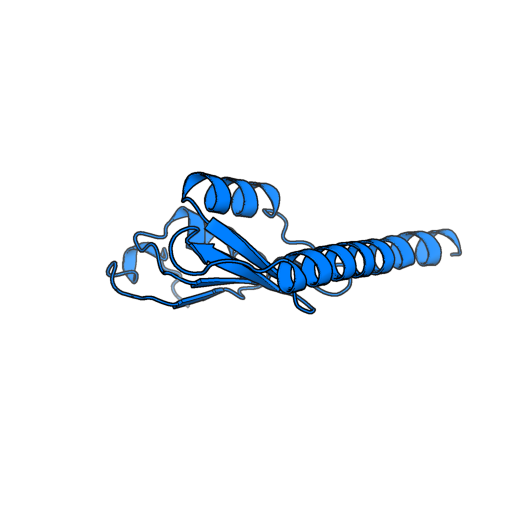92.94 88 TYR A N 1
ATOM 735 C CA . TYR A 1 88 ? -10.155 2.797 16.976 1.00 92.94 88 TYR A CA 1
ATOM 736 C C . TYR A 1 88 ? -8.969 2.939 16.015 1.00 92.94 88 TYR A C 1
ATOM 738 O O . TYR A 1 88 ? -8.146 3.841 16.168 1.00 92.94 88 TYR A O 1
ATOM 746 N N . GLU A 1 89 ? -8.922 2.109 14.974 1.00 91.00 89 GLU A N 1
ATOM 747 C CA . GLU A 1 89 ? -7.843 2.119 13.980 1.00 91.00 89 GLU A CA 1
ATOM 748 C C . GLU A 1 89 ? -7.833 3.417 13.168 1.00 91.00 89 GLU A C 1
ATOM 750 O O . GLU A 1 89 ? -6.771 3.989 12.925 1.00 91.00 89 GLU A O 1
ATOM 755 N N . LYS A 1 90 ? -9.013 3.955 12.829 1.00 91.94 90 LYS A N 1
ATOM 756 C CA . LYS A 1 90 ? -9.130 5.265 12.164 1.00 91.94 90 LYS A CA 1
ATOM 757 C C . LYS A 1 90 ? -8.547 6.388 13.022 1.00 91.94 90 LYS A C 1
ATOM 759 O O . LYS A 1 90 ? -7.789 7.213 12.512 1.00 91.94 90 LYS A O 1
ATOM 764 N N . ILE A 1 91 ? -8.862 6.414 14.320 1.00 94.31 91 ILE A N 1
ATOM 765 C CA . ILE A 1 91 ? -8.313 7.406 15.258 1.00 94.31 91 ILE A CA 1
ATOM 766 C C . ILE A 1 91 ? -6.796 7.232 15.391 1.00 94.31 91 ILE A C 1
ATOM 768 O O . ILE A 1 91 ? -6.056 8.213 15.291 1.00 94.31 91 ILE A O 1
ATOM 772 N N . ALA A 1 92 ? -6.319 5.995 15.555 1.00 93.81 92 ALA A N 1
ATOM 773 C CA . ALA A 1 92 ? -4.893 5.693 15.640 1.00 93.81 92 ALA A CA 1
ATOM 774 C C . ALA A 1 92 ? -4.137 6.169 14.387 1.00 93.81 92 ALA A C 1
ATOM 776 O O . ALA A 1 92 ? -3.089 6.809 14.493 1.00 93.81 92 ALA A O 1
ATOM 777 N N . LEU A 1 93 ? -4.702 5.938 13.201 1.00 94.44 93 LEU A N 1
ATOM 778 C CA . LEU A 1 93 ? -4.157 6.402 11.931 1.00 94.44 93 LEU A CA 1
ATOM 779 C C . LEU A 1 93 ? -4.110 7.936 11.838 1.00 94.44 93 LEU A C 1
ATOM 781 O O . LEU A 1 93 ? -3.111 8.482 11.363 1.00 94.44 93 LEU A O 1
ATOM 785 N N . ILE A 1 94 ? -5.150 8.645 12.292 1.00 94.56 94 ILE A N 1
ATOM 786 C CA . ILE A 1 94 ? -5.166 10.118 12.329 1.00 94.56 94 ILE A CA 1
ATOM 787 C C . ILE A 1 94 ? -4.028 10.634 13.214 1.00 94.56 94 ILE A C 1
ATOM 789 O O . ILE A 1 94 ? -3.188 11.399 12.739 1.00 94.56 94 ILE A O 1
ATOM 793 N N . LEU A 1 95 ? -3.945 10.156 14.462 1.00 94.50 95 LEU A N 1
ATOM 794 C CA . LEU A 1 95 ? -2.885 10.535 15.403 1.00 94.50 95 LEU A CA 1
ATOM 795 C C . LEU A 1 95 ? -1.497 10.262 14.818 1.00 94.50 95 LEU A C 1
ATOM 797 O O . LEU A 1 95 ? -0.581 11.083 14.925 1.00 94.50 95 LEU A O 1
ATOM 801 N N . LYS A 1 96 ? -1.348 9.118 14.147 1.00 94.19 96 LYS A N 1
ATOM 802 C CA . LYS A 1 96 ? -0.099 8.726 13.511 1.00 94.19 96 LYS A CA 1
ATOM 803 C C . LYS A 1 96 ? 0.287 9.641 12.350 1.00 94.19 96 LYS A C 1
ATOM 805 O O . LYS A 1 96 ? 1.450 10.036 12.261 1.00 94.19 96 LYS A O 1
ATOM 810 N N . ASN A 1 97 ? -0.661 10.005 11.487 1.00 92.19 97 ASN A N 1
ATOM 811 C CA . ASN A 1 97 ? -0.426 10.949 10.394 1.00 92.19 97 ASN A CA 1
ATOM 812 C C . ASN A 1 97 ? 0.007 12.320 10.927 1.00 92.19 97 ASN A C 1
ATOM 814 O O . ASN A 1 97 ? 0.996 12.869 10.440 1.00 92.19 97 ASN A O 1
ATOM 818 N N . THR A 1 98 ? -0.659 12.83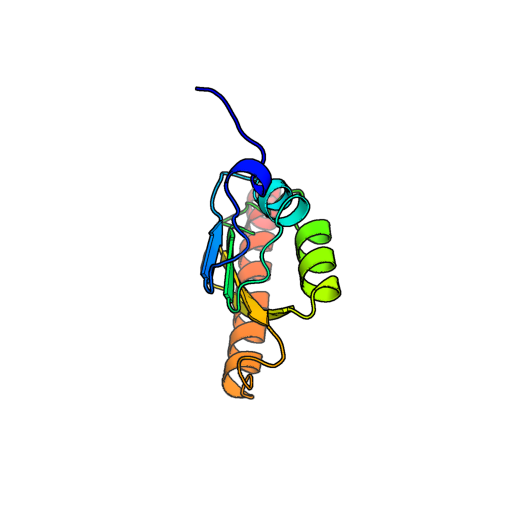2 11.966 1.00 91.69 98 THR A N 1
ATOM 819 C CA . THR A 1 98 ? -0.273 14.090 12.621 1.00 91.69 98 THR A CA 1
ATOM 820 C C . THR A 1 98 ? 1.145 14.011 13.182 1.00 91.69 98 THR A C 1
ATOM 822 O O . THR A 1 98 ? 1.955 14.907 12.954 1.00 91.69 98 THR A O 1
ATOM 825 N N . TRP A 1 99 ? 1.495 12.916 13.864 1.00 91.12 99 TRP A N 1
ATOM 826 C CA . TRP A 1 99 ? 2.846 12.716 14.389 1.00 91.12 99 TRP A CA 1
ATOM 827 C C . TRP A 1 99 ? 3.918 12.685 13.288 1.00 91.12 99 TRP A C 1
ATOM 829 O O . TRP A 1 99 ? 4.972 13.311 13.437 1.00 91.12 99 TRP A O 1
ATOM 839 N N . LEU A 1 100 ? 3.657 11.981 12.181 1.00 89.81 100 LEU A N 1
ATOM 840 C CA . LEU A 1 100 ? 4.569 11.916 11.034 1.00 89.81 100 LEU A CA 1
ATOM 841 C C . LEU A 1 100 ? 4.794 13.298 10.417 1.00 89.81 100 LEU A C 1
ATOM 843 O O . LEU A 1 100 ? 5.935 13.664 10.127 1.00 89.81 100 LEU A O 1
ATOM 847 N N . GLU A 1 101 ? 3.729 14.078 10.269 1.00 87.94 101 GLU A N 1
ATOM 848 C CA . GLU A 1 101 ? 3.790 15.424 9.707 1.00 87.94 101 GLU A CA 1
ATOM 849 C C . GLU A 1 101 ? 4.580 16.383 10.613 1.00 87.94 101 GLU A C 1
ATOM 851 O O . GLU A 1 101 ? 5.528 17.034 10.171 1.00 87.94 101 GLU A O 1
ATOM 856 N N . LEU A 1 102 ? 4.310 16.370 11.923 1.00 88.12 102 LEU A N 1
ATOM 857 C CA . LEU A 1 102 ? 5.078 17.148 12.904 1.00 88.12 102 LEU A CA 1
ATOM 858 C C . LEU A 1 102 ? 6.569 16.783 12.890 1.00 88.12 102 LEU A C 1
ATOM 860 O O . LEU A 1 102 ? 7.442 17.651 12.989 1.00 88.12 102 LEU A O 1
ATOM 864 N N . ARG A 1 103 ? 6.891 15.491 12.756 1.00 86.12 103 ARG A N 1
ATOM 865 C CA . ARG A 1 103 ? 8.280 15.020 12.675 1.00 86.12 103 ARG A CA 1
ATOM 866 C C . ARG A 1 103 ? 8.986 15.533 11.417 1.00 86.12 103 ARG A C 1
ATOM 868 O O . ARG A 1 103 ? 10.166 15.878 11.503 1.00 86.12 103 ARG A O 1
ATOM 875 N N . ARG A 1 104 ? 8.281 15.627 10.285 1.00 83.12 104 ARG A N 1
ATOM 876 C CA . ARG A 1 104 ? 8.807 16.205 9.036 1.00 83.12 104 ARG A CA 1
ATOM 877 C C . ARG A 1 104 ? 9.078 17.701 9.180 1.00 83.12 104 ARG A C 1
ATOM 879 O O . ARG A 1 104 ? 10.173 18.155 8.846 1.00 83.12 104 ARG A O 1
ATOM 886 N N . GLN A 1 105 ? 8.148 18.454 9.764 1.00 83.75 105 GLN A N 1
ATOM 887 C CA . GLN A 1 105 ? 8.288 19.906 9.940 1.00 83.75 105 GLN A CA 1
ATOM 888 C C . GLN A 1 105 ? 9.441 20.297 10.877 1.00 83.75 105 GLN A C 1
ATOM 890 O O . GLN A 1 105 ? 10.127 21.292 10.631 1.00 83.75 105 GLN A O 1
ATOM 895 N N . LYS A 1 106 ? 9.762 19.469 11.886 1.00 78.06 106 LYS A N 1
ATOM 896 C CA . LYS A 1 106 ? 10.952 19.673 12.740 1.00 78.06 106 LYS A CA 1
ATOM 897 C C . LYS A 1 106 ? 12.264 19.783 11.947 1.00 78.06 106 LYS A C 1
ATOM 899 O O . LYS A 1 106 ? 13.193 20.431 12.429 1.00 78.06 106 LYS A O 1
ATOM 904 N N . ARG A 1 107 ? 12.365 19.195 10.743 1.00 67.62 107 ARG A N 1
ATOM 905 C CA . ARG A 1 107 ? 13.527 19.381 9.852 1.00 67.62 107 ARG A CA 1
ATOM 906 C C . ARG A 1 107 ? 13.646 20.824 9.376 1.00 67.62 107 ARG A C 1
ATOM 908 O O . ARG A 1 107 ? 14.720 21.403 9.487 1.00 67.62 107 ARG A O 1
ATOM 915 N N . HIS A 1 108 ? 12.550 21.393 8.878 1.00 61.94 108 HIS A N 1
ATOM 916 C CA . HIS A 1 108 ? 12.519 22.762 8.360 1.00 61.94 108 HIS A CA 1
ATOM 917 C C . HIS A 1 108 ? 12.864 23.771 9.459 1.00 61.94 108 HIS A C 1
ATOM 919 O O . HIS A 1 108 ? 13.684 24.657 9.244 1.00 61.94 108 HIS A O 1
ATOM 925 N N . PHE A 1 109 ? 12.359 23.553 10.676 1.00 63.59 109 PHE A N 1
ATOM 926 C CA . PHE A 1 109 ? 12.687 24.403 11.822 1.00 63.59 109 PHE A CA 1
ATOM 927 C C . PHE A 1 109 ? 14.157 24.289 12.275 1.00 63.59 109 PHE A C 1
ATOM 929 O O . PHE A 1 109 ? 14.741 25.269 12.728 1.00 63.59 109 PHE A O 1
ATOM 936 N N . ARG A 1 110 ? 14.784 23.107 12.147 1.00 60.19 110 ARG A N 1
ATOM 937 C CA . ARG A 1 110 ? 16.220 22.913 12.439 1.00 60.19 110 ARG A CA 1
ATOM 938 C C . ARG A 1 110 ? 17.139 23.501 11.366 1.00 60.19 110 ARG A C 1
ATOM 940 O O . ARG A 1 110 ? 18.208 23.982 11.714 1.00 60.19 110 ARG A O 1
ATOM 947 N N . LEU A 1 111 ? 16.744 23.448 10.093 1.00 58.16 111 LEU A N 1
ATOM 948 C CA . LEU A 1 111 ? 17.512 24.021 8.981 1.00 58.16 111 LEU A CA 1
ATOM 949 C C . LEU A 1 111 ? 17.404 25.552 8.927 1.00 58.16 111 LEU A C 1
ATOM 951 O O . LEU A 1 111 ? 18.376 26.195 8.574 1.00 58.16 111 LEU A O 1
ATOM 955 N N . SER A 1 112 ? 16.275 26.134 9.348 1.00 59.22 112 SER A N 1
ATOM 956 C CA . SER A 1 112 ? 16.063 27.592 9.416 1.00 59.22 112 SER A CA 1
ATOM 957 C C . SER A 1 112 ? 16.848 28.307 10.533 1.00 59.22 112 SER A C 1
ATOM 959 O O . SER A 1 112 ? 16.798 29.531 10.614 1.00 59.22 112 SER A O 1
ATOM 961 N N . LYS A 1 113 ? 17.508 27.565 11.433 1.00 54.72 113 LYS A N 1
ATOM 962 C CA . LYS A 1 113 ? 18.314 28.096 12.552 1.00 54.72 113 LYS A CA 1
ATOM 963 C C . LYS A 1 113 ? 19.832 27.958 12.336 1.00 54.72 113 LYS A C 1
ATOM 965 O O . LYS A 1 113 ? 20.588 28.199 13.275 1.00 54.72 113 LYS A O 1
ATOM 970 N N . LYS A 1 114 ? 20.262 27.513 11.155 1.00 49.12 114 LYS A N 1
ATOM 971 C CA . LYS A 1 114 ? 21.660 27.520 10.704 1.00 49.12 114 LYS A CA 1
ATOM 972 C C . LYS A 1 114 ? 21.842 28.631 9.686 1.00 49.12 114 LYS A C 1
ATOM 974 O O . LYS A 1 114 ? 22.962 29.173 9.662 1.00 49.12 114 LYS A O 1
#

pLDDT: mean 91.81, std 10.09, range [49.12, 98.62]

Organism: NCBI:txid2817059

Sequence (114 aa):
MPCKRFSEIDTGEFDLLSIDIEGSEWYVLKYMVSRPNVISVETHGKFYVNPFINEIKAWMLKNNYIIWYKDRSDSVYVKKEFIDITSYEKIALILKNTWLELRRQKRHFRLSKK